Protein AF-A0A8T3KPJ9-F1 (afdb_monomer_lite)

Radius of gyration: 13.01 Å; chains: 1; bounding box: 32×25×31 Å

pLDDT: mean 85.98, std 10.77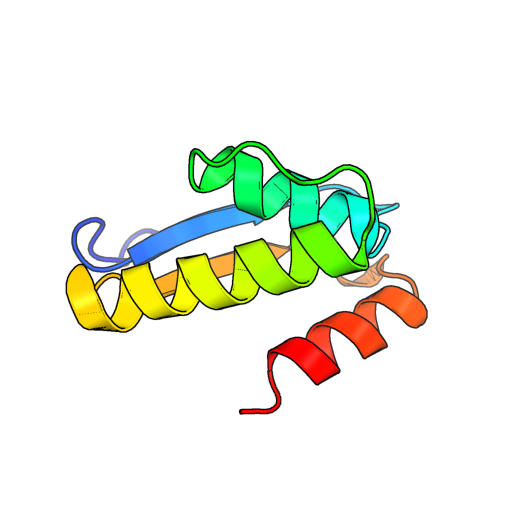, range [46.59, 94.25]

Structure (mmCIF, N/CA/C/O backbone):
data_AF-A0A8T3KPJ9-F1
#
_entry.id   AF-A0A8T3KPJ9-F1
#
loop_
_atom_site.group_PDB
_atom_site.id
_atom_site.type_symbol
_atom_site.label_atom_id
_atom_site.label_alt_id
_atom_site.label_comp_id
_atom_site.label_asym_id
_atom_site.label_entity_id
_atom_site.label_seq_id
_atom_site.pdbx_PDB_ins_code
_atom_site.Cartn_x
_atom_site.Cartn_y
_atom_site.Cartn_z
_atom_site.occupancy
_atom_site.B_iso_or_equiv
_atom_site.auth_seq_id
_atom_site.auth_comp_id
_atom_site.auth_asym_id
_atom_site.auth_atom_id
_atom_site.pdbx_PDB_model_num
ATOM 1 N N . MET A 1 1 ? -16.057 -10.643 -8.583 1.00 46.59 1 MET A N 1
ATOM 2 C CA . MET A 1 1 ? -15.891 -11.628 -7.495 1.00 46.59 1 MET A CA 1
ATOM 3 C C . MET A 1 1 ? -15.741 -10.878 -6.170 1.00 46.59 1 MET A C 1
ATOM 5 O O . MET A 1 1 ? -14.625 -10.560 -5.819 1.00 46.59 1 MET A O 1
ATOM 9 N N . THR A 1 2 ? -16.826 -10.523 -5.469 1.00 49.53 2 THR A N 1
ATOM 10 C CA . THR A 1 2 ? -16.758 -9.831 -4.147 1.00 49.53 2 THR A CA 1
ATOM 11 C C . THR A 1 2 ? -18.035 -9.997 -3.307 1.00 49.53 2 THR A C 1
ATOM 13 O O . THR A 1 2 ? -18.215 -9.308 -2.313 1.00 49.53 2 THR A O 1
ATOM 16 N N . ARG A 1 3 ? -18.945 -10.916 -3.669 1.00 50.06 3 ARG A N 1
ATOM 17 C CA . ARG A 1 3 ? -20.338 -10.953 -3.170 1.00 50.06 3 ARG A CA 1
ATOM 18 C C . ARG A 1 3 ? -20.530 -11.267 -1.666 1.00 50.06 3 ARG A C 1
ATOM 20 O O . ARG A 1 3 ? -21.658 -11.524 -1.278 1.00 50.06 3 ARG A O 1
ATOM 27 N N . ASN A 1 4 ? -19.484 -11.273 -0.836 1.00 56.97 4 ASN A N 1
ATOM 28 C CA . ASN A 1 4 ? -19.587 -11.624 0.590 1.00 56.97 4 ASN A CA 1
ATOM 29 C C . ASN A 1 4 ? -18.583 -10.916 1.525 1.00 56.97 4 ASN A C 1
ATOM 31 O O . ASN A 1 4 ? -18.372 -11.374 2.644 1.00 56.97 4 ASN A O 1
ATOM 35 N N . LEU A 1 5 ? -17.955 -9.815 1.102 1.00 60.94 5 LEU A N 1
ATOM 36 C CA . LEU A 1 5 ? -17.250 -8.954 2.057 1.00 60.94 5 LEU A CA 1
ATOM 37 C C . LEU A 1 5 ? -18.269 -7.979 2.644 1.00 60.94 5 LEU A C 1
ATOM 39 O O . LEU A 1 5 ? -18.855 -7.197 1.902 1.00 60.94 5 LEU A O 1
ATOM 43 N N . ASP A 1 6 ? -18.491 -8.042 3.956 1.00 69.81 6 ASP A N 1
ATOM 44 C CA . ASP A 1 6 ? -19.243 -7.003 4.660 1.00 69.81 6 ASP A CA 1
ATOM 45 C C . ASP A 1 6 ? -18.485 -5.678 4.491 1.00 69.81 6 ASP A C 1
ATOM 47 O O . ASP A 1 6 ? -17.366 -5.527 4.996 1.00 69.81 6 ASP A O 1
ATOM 51 N N . GLU A 1 7 ? -19.070 -4.750 3.731 1.00 64.50 7 GLU A N 1
ATOM 52 C CA . GLU A 1 7 ? -18.481 -3.447 3.397 1.00 64.50 7 GLU A CA 1
ATOM 53 C C . GLU A 1 7 ? -18.207 -2.603 4.648 1.00 64.50 7 GLU A C 1
ATOM 55 O O . GLU A 1 7 ? -17.324 -1.746 4.636 1.00 64.50 7 GLU A O 1
ATOM 60 N N . ASN A 1 8 ? -18.900 -2.884 5.758 1.00 69.00 8 ASN A N 1
ATOM 61 C CA . ASN A 1 8 ? -18.648 -2.219 7.034 1.00 69.00 8 ASN A CA 1
ATOM 62 C C . ASN A 1 8 ? -17.381 -2.728 7.734 1.00 69.00 8 ASN A C 1
ATOM 64 O O . ASN A 1 8 ? -16.856 -2.043 8.609 1.00 69.00 8 ASN A O 1
ATOM 68 N N . GLN A 1 9 ? -16.883 -3.910 7.363 1.00 80.12 9 GLN A N 1
ATOM 69 C CA . GLN A 1 9 ? -15.714 -4.541 7.985 1.00 80.12 9 GLN A CA 1
ATOM 70 C C . GLN A 1 9 ? -14.494 -4.577 7.0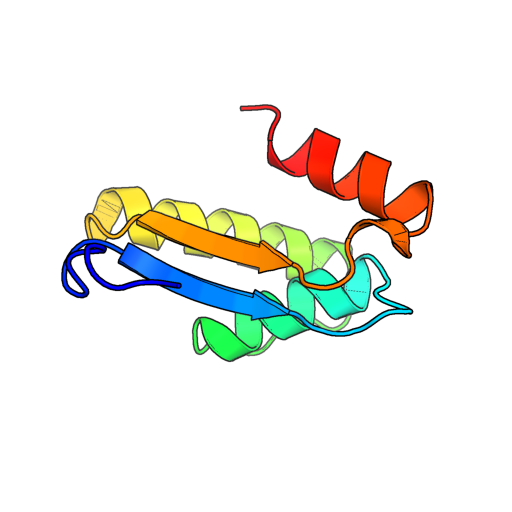66 1.00 80.12 9 GLN A C 1
ATOM 72 O O . GLN A 1 9 ? -13.381 -4.778 7.550 1.00 80.12 9 GLN A O 1
ATOM 77 N N . HIS A 1 10 ? -14.669 -4.380 5.757 1.00 85.06 10 HIS A N 1
ATOM 78 C CA . HIS A 1 10 ? -13.583 -4.505 4.789 1.00 85.06 10 HIS A CA 1
ATOM 79 C C . HIS A 1 10 ? -13.512 -3.315 3.843 1.00 85.06 10 HIS A C 1
ATOM 81 O O . HIS A 1 10 ? -14.490 -2.944 3.198 1.00 85.06 10 HIS A O 1
ATOM 87 N N . LYS A 1 11 ? -12.306 -2.763 3.694 1.00 88.94 11 LYS A N 1
ATOM 88 C CA . LYS A 1 11 ? -12.014 -1.750 2.678 1.00 88.94 11 LYS A CA 1
ATOM 89 C C . LYS A 1 11 ? -11.247 -2.405 1.539 1.00 88.94 11 LYS A C 1
ATOM 91 O O . LYS A 1 11 ? -10.076 -2.737 1.698 1.00 88.94 11 LYS A O 1
ATOM 96 N N . LEU A 1 12 ? -11.901 -2.585 0.396 1.00 90.44 12 LEU A N 1
ATOM 97 C CA . LEU A 1 12 ? -11.246 -3.112 -0.797 1.00 90.44 12 LEU A CA 1
ATOM 98 C C . LEU A 1 12 ? -10.368 -2.034 -1.446 1.00 90.44 12 LEU A C 1
ATOM 100 O O . LEU A 1 12 ? -10.828 -0.912 -1.663 1.00 90.44 12 LEU A O 1
ATOM 104 N N . LEU A 1 13 ? -9.127 -2.396 -1.758 1.00 91.75 13 LEU A N 1
ATOM 105 C CA . LEU A 1 13 ? -8.157 -1.591 -2.493 1.00 91.75 13 LEU A CA 1
ATOM 106 C C . LEU A 1 13 ? -7.768 -2.378 -3.748 1.00 91.75 13 LEU A C 1
ATOM 108 O O . LEU A 1 13 ? -7.324 -3.519 -3.636 1.00 91.75 13 LEU A O 1
ATOM 112 N N . TYR A 1 14 ? -7.970 -1.813 -4.934 1.00 91.62 14 TYR A N 1
ATOM 113 C CA . TYR A 1 14 ? -7.808 -2.526 -6.203 1.00 91.62 14 TYR A CA 1
ATOM 114 C C . TYR A 1 14 ? -6.691 -1.921 -7.047 1.00 91.62 14 TYR A C 1
ATOM 116 O O . TYR A 1 14 ? -6.669 -0.713 -7.265 1.00 91.62 14 TYR A O 1
ATOM 124 N N . ILE A 1 15 ? -5.782 -2.754 -7.550 1.00 91.00 15 ILE A N 1
ATOM 125 C CA . ILE A 1 15 ? -4.677 -2.338 -8.416 1.00 91.00 15 ILE A CA 1
ATOM 126 C C . ILE A 1 15 ? -4.663 -3.218 -9.667 1.00 91.00 15 ILE A C 1
ATOM 128 O O . ILE A 1 15 ? -4.663 -4.440 -9.554 1.00 91.00 15 ILE A O 1
ATOM 132 N N . SER A 1 16 ? -4.590 -2.599 -10.847 1.00 86.81 16 SER A N 1
ATOM 133 C CA . SER A 1 16 ? -4.521 -3.286 -12.150 1.00 86.81 16 SER A CA 1
ATOM 134 C C . SER A 1 16 ? -3.357 -2.813 -13.031 1.00 86.81 16 SER A C 1
ATOM 136 O O . SER A 1 16 ? -3.442 -2.867 -14.255 1.00 86.81 16 SER A O 1
ATOM 138 N N . ASP A 1 17 ? -2.288 -2.279 -12.434 1.00 82.44 17 ASP A N 1
ATOM 139 C CA . ASP A 1 17 ? -1.116 -1.797 -13.173 1.00 82.44 17 ASP A CA 1
ATOM 140 C C . ASP A 1 17 ? -0.086 -2.922 -13.361 1.00 82.44 17 ASP A C 1
ATOM 142 O O . ASP A 1 17 ? 0.500 -3.421 -12.400 1.00 82.44 17 ASP A O 1
ATOM 14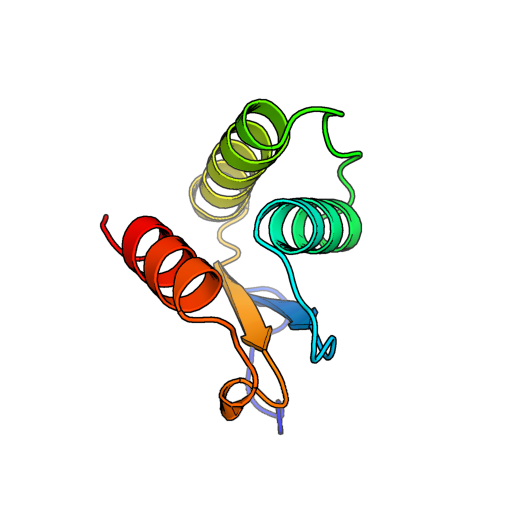6 N N . SER A 1 18 ? 0.173 -3.298 -14.614 1.00 70.88 18 SER A N 1
ATOM 147 C CA . SER A 1 18 ? 1.148 -4.330 -14.982 1.00 70.88 18 SER A CA 1
ATOM 148 C C . SER A 1 18 ? 2.612 -3.919 -14.769 1.00 70.88 18 SER A C 1
ATOM 150 O O . SER A 1 18 ? 3.486 -4.779 -14.729 1.00 70.88 18 SER A O 1
ATOM 152 N N . ASN A 1 19 ? 2.915 -2.620 -14.648 1.00 81.56 19 ASN A N 1
ATOM 153 C CA . ASN A 1 19 ? 4.269 -2.093 -14.420 1.00 81.56 19 ASN A CA 1
ATOM 154 C C . ASN A 1 19 ? 4.405 -1.438 -13.036 1.00 81.56 19 ASN A C 1
ATOM 156 O O . ASN A 1 19 ? 5.152 -0.473 -12.842 1.00 81.56 19 ASN A O 1
ATOM 160 N N . LEU A 1 20 ? 3.666 -1.975 -12.069 1.00 88.56 20 LEU A N 1
ATOM 161 C CA . LEU A 1 20 ? 3.602 -1.483 -10.705 1.00 88.56 20 LEU A CA 1
ATOM 162 C C . LEU A 1 20 ? 4.993 -1.460 -10.061 1.00 88.56 20 LEU A C 1
ATOM 164 O O . LEU A 1 20 ? 5.624 -2.495 -9.842 1.00 88.56 20 LEU A O 1
ATOM 168 N N . LYS A 1 21 ? 5.484 -0.262 -9.740 1.00 90.25 21 LYS A N 1
ATOM 169 C CA . LYS A 1 21 ? 6.722 -0.077 -8.968 1.00 90.25 21 LYS A CA 1
ATOM 170 C C . LYS A 1 21 ? 6.386 0.106 -7.489 1.00 90.25 21 LYS A C 1
ATOM 172 O O . LYS A 1 21 ? 5.343 0.681 -7.183 1.00 90.25 21 LYS A O 1
ATOM 177 N N . PRO A 1 22 ? 7.298 -0.229 -6.554 1.00 90.50 22 PRO A N 1
ATOM 178 C CA . PRO A 1 22 ? 7.036 -0.097 -5.116 1.00 90.50 22 PRO A CA 1
ATOM 179 C C . PRO A 1 22 ? 6.545 1.285 -4.687 1.00 90.50 22 PRO A C 1
ATOM 181 O O . PRO A 1 22 ? 5.671 1.405 -3.840 1.00 90.50 22 PRO A O 1
ATOM 184 N N . ARG A 1 23 ? 7.091 2.353 -5.277 1.00 89.94 23 ARG A N 1
ATOM 185 C CA . ARG A 1 23 ? 6.640 3.716 -4.976 1.00 89.94 23 ARG A CA 1
ATOM 186 C C . ARG A 1 23 ? 5.191 3.930 -5.402 1.00 89.94 23 ARG A C 1
ATOM 188 O O . ARG A 1 23 ? 4.418 4.486 -4.633 1.00 89.94 23 ARG A O 1
ATOM 195 N N . ASP A 1 24 ? 4.864 3.532 -6.621 1.00 90.62 24 ASP A N 1
ATOM 196 C CA . ASP A 1 24 ? 3.565 3.809 -7.221 1.00 90.62 24 ASP A CA 1
ATOM 197 C C . ASP A 1 24 ? 2.483 2.938 -6.552 1.00 90.62 24 ASP A C 1
ATOM 199 O O . ASP A 1 24 ? 1.403 3.439 -6.265 1.00 90.62 24 ASP A O 1
ATOM 203 N N . PHE A 1 25 ? 2.842 1.726 -6.108 1.00 92.44 25 PHE A N 1
ATOM 204 C CA . PHE A 1 25 ? 2.034 0.890 -5.212 1.00 92.44 25 PHE A CA 1
ATOM 205 C C . PHE A 1 25 ? 1.596 1.618 -3.933 1.00 92.44 25 PHE A C 1
ATOM 207 O O . PHE A 1 25 ? 0.402 1.734 -3.673 1.00 92.44 25 PHE A O 1
ATOM 214 N N . TYR A 1 26 ? 2.532 2.159 -3.140 1.00 93.38 26 TYR A N 1
ATOM 215 C CA . TYR A 1 26 ? 2.167 2.857 -1.897 1.00 93.38 26 TYR A CA 1
ATOM 216 C C . TYR A 1 26 ? 1.335 4.111 -2.153 1.00 93.38 26 TYR A C 1
ATOM 218 O O . TYR A 1 26 ? 0.437 4.425 -1.377 1.00 93.38 26 TYR A O 1
ATOM 226 N N . ARG A 1 27 ? 1.636 4.832 -3.237 1.00 93.12 27 ARG A N 1
ATOM 227 C CA . ARG A 1 27 ? 0.887 6.030 -3.618 1.00 93.12 27 ARG A CA 1
ATOM 228 C C . ARG A 1 27 ? -0.558 5.689 -3.953 1.00 93.12 27 ARG A C 1
ATOM 230 O O . ARG A 1 27 ? -1.449 6.338 -3.420 1.00 93.12 27 ARG A O 1
ATOM 237 N N . GLU A 1 28 ? -0.768 4.673 -4.780 1.00 93.06 28 GLU A N 1
ATOM 238 C CA . GLU A 1 28 ? -2.098 4.228 -5.192 1.00 93.06 28 GLU A CA 1
ATOM 239 C C . GLU A 1 28 ? -2.934 3.774 -3.990 1.00 93.06 28 GLU A C 1
ATOM 241 O O . GLU A 1 28 ? -4.065 4.222 -3.804 1.00 93.06 28 GLU A O 1
ATOM 246 N N . LEU A 1 29 ? -2.344 2.978 -3.092 1.00 93.50 29 LEU A N 1
ATOM 247 C CA . LEU A 1 29 ? -3.029 2.546 -1.874 1.00 93.50 29 LEU A CA 1
ATOM 248 C C . LEU A 1 29 ? -3.397 3.715 -0.957 1.00 93.50 29 LEU A C 1
ATOM 250 O O . LEU A 1 29 ? -4.504 3.753 -0.422 1.00 93.50 29 LEU A O 1
ATOM 254 N N . LEU A 1 30 ? -2.494 4.682 -0.782 1.00 94.25 30 LEU A N 1
ATOM 255 C CA . LEU A 1 30 ? -2.774 5.878 0.009 1.00 94.25 30 LEU A CA 1
ATOM 256 C C . LEU A 1 30 ? -3.902 6.706 -0.612 1.00 94.25 30 LEU A C 1
ATOM 258 O O . LEU A 1 30 ? -4.816 7.092 0.116 1.00 94.25 30 LEU A O 1
ATOM 262 N N . PHE A 1 31 ? -3.906 6.895 -1.936 1.00 93.31 31 PHE A N 1
ATOM 263 C CA . PHE A 1 31 ? -4.988 7.597 -2.628 1.00 93.31 31 PHE A CA 1
ATOM 264 C C . PHE A 1 31 ? -6.344 6.918 -2.410 1.00 93.31 31 PHE A C 1
ATOM 266 O O . PHE A 1 31 ? -7.307 7.588 -2.036 1.00 93.31 31 PHE A O 1
ATOM 273 N N . GLN A 1 32 ? -6.423 5.593 -2.554 1.00 93.06 32 GLN A N 1
ATOM 274 C CA . GLN A 1 32 ? -7.664 4.839 -2.336 1.00 93.06 32 GLN A CA 1
ATOM 275 C C . GLN A 1 32 ? -8.132 4.837 -0.870 1.00 93.06 32 GLN A C 1
ATOM 277 O O . GLN A 1 32 ? -9.330 4.710 -0.590 1.00 93.06 32 GLN A O 1
ATOM 282 N N . LEU A 1 33 ? -7.205 5.021 0.073 1.00 91.44 33 LEU A N 1
ATOM 283 C CA . LEU A 1 33 ? -7.494 5.213 1.496 1.00 91.44 33 LEU A CA 1
ATOM 284 C C . LEU A 1 33 ? -7.803 6.678 1.866 1.00 91.44 33 LEU A C 1
ATOM 286 O O . LEU A 1 33 ? -8.085 6.955 3.034 1.00 91.44 33 LEU A O 1
ATOM 290 N N . GLY A 1 34 ? -7.791 7.600 0.896 1.00 90.44 34 GLY A N 1
ATOM 291 C CA . GLY A 1 34 ? -8.094 9.022 1.086 1.00 90.44 34 GLY A CA 1
ATOM 292 C C . GLY A 1 34 ? -6.934 9.849 1.648 1.00 90.44 34 GLY A C 1
ATOM 293 O O . GLY A 1 34 ? -7.165 10.900 2.241 1.00 90.44 34 GLY A O 1
ATOM 294 N N . SER A 1 35 ? -5.695 9.377 1.498 1.00 91.50 35 SER A N 1
ATOM 295 C CA . SER A 1 35 ? -4.477 10.028 1.983 1.00 91.50 35 SER A CA 1
ATOM 296 C C . SER A 1 35 ? -3.587 10.489 0.826 1.00 91.50 35 SER A C 1
ATOM 298 O O . SER A 1 35 ? -3.364 9.760 -0.139 1.00 91.50 35 SER A O 1
ATOM 300 N N . SER A 1 36 ? -3.042 11.701 0.932 1.00 89.44 36 SER A N 1
ATOM 301 C CA . SER A 1 36 ? -2.068 12.220 -0.032 1.00 89.44 36 SER A CA 1
ATOM 302 C C . SER A 1 36 ? -0.675 11.661 0.276 1.00 89.44 36 SER A C 1
ATOM 304 O O . SER A 1 36 ? -0.145 11.929 1.359 1.00 89.44 36 SER A O 1
ATOM 306 N N . PRO A 1 37 ? -0.044 10.919 -0.650 1.00 88.06 37 PRO A N 1
ATOM 307 C CA . PRO A 1 37 ? 1.224 10.267 -0.371 1.00 88.06 37 PRO A CA 1
ATOM 308 C C . PRO A 1 37 ? 2.404 11.241 -0.342 1.00 88.06 37 PRO A 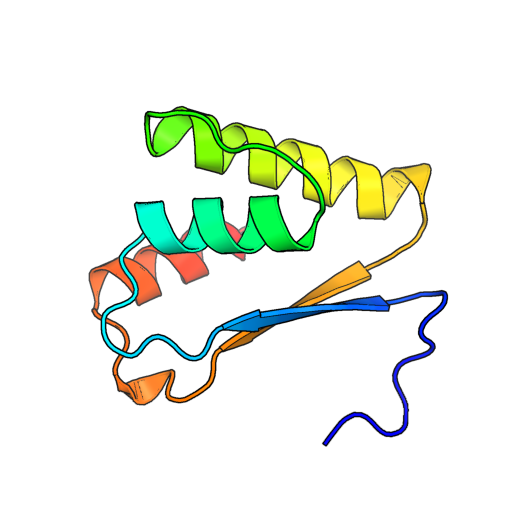C 1
ATOM 310 O O . PRO A 1 37 ? 2.474 12.194 -1.121 1.00 88.06 37 PRO A O 1
ATOM 313 N N . GLY A 1 38 ? 3.382 10.945 0.515 1.00 84.19 38 GLY A N 1
ATOM 314 C CA . GLY A 1 38 ? 4.681 11.610 0.524 1.00 84.19 38 GLY A CA 1
ATOM 315 C C . GLY A 1 38 ? 5.453 11.429 -0.790 1.00 84.19 38 GLY A C 1
ATOM 316 O O . GLY A 1 38 ? 5.250 10.472 -1.541 1.00 84.19 38 GLY A O 1
ATOM 317 N N . TYR A 1 39 ? 6.373 12.357 -1.071 1.00 83.31 39 TYR A N 1
ATOM 318 C CA . TYR A 1 39 ? 7.153 12.357 -2.314 1.00 83.31 39 TYR A CA 1
ATOM 319 C C . TYR A 1 39 ? 8.133 11.175 -2.399 1.00 83.31 39 TYR A C 1
ATOM 321 O O . TYR A 1 39 ? 8.299 10.561 -3.459 1.00 83.31 39 TYR A O 1
ATOM 329 N N . LEU A 1 40 ? 8.778 10.833 -1.280 1.00 89.94 40 LEU A N 1
ATOM 330 C CA . LEU A 1 40 ? 9.716 9.718 -1.207 1.00 89.94 40 LEU A CA 1
ATOM 331 C C . LEU A 1 40 ? 8.982 8.406 -0.924 1.00 89.94 40 LEU A C 1
ATOM 333 O O . LEU A 1 40 ? 8.049 8.341 -0.126 1.00 89.94 40 LEU A O 1
ATOM 337 N N . ARG A 1 41 ? 9.483 7.311 -1.509 1.00 89.00 41 ARG A N 1
ATOM 338 C CA . ARG A 1 41 ? 8.960 5.953 -1.270 1.00 89.00 41 ARG A CA 1
ATOM 339 C C . ARG A 1 41 ? 8.931 5.596 0.219 1.00 89.00 41 ARG A C 1
ATOM 341 O O . ARG A 1 41 ? 8.001 4.938 0.666 1.00 89.00 41 ARG A O 1
ATOM 348 N N . ILE A 1 42 ? 9.968 5.984 0.965 1.00 90.06 42 ILE A N 1
ATOM 349 C CA . ILE A 1 42 ? 10.095 5.662 2.395 1.00 90.06 42 ILE A CA 1
ATOM 350 C C . ILE A 1 42 ? 8.976 6.334 3.193 1.00 90.06 42 ILE A C 1
ATOM 352 O O . ILE A 1 42 ? 8.386 5.693 4.061 1.00 90.06 42 ILE A O 1
ATOM 356 N N . ASP A 1 43 ? 8.646 7.581 2.857 1.00 91.94 43 ASP A N 1
ATOM 357 C CA . ASP A 1 43 ? 7.582 8.328 3.524 1.00 91.94 43 ASP A CA 1
ATOM 358 C C . ASP A 1 43 ? 6.215 7.728 3.199 1.00 91.94 43 ASP A C 1
ATOM 360 O O . ASP A 1 43 ? 5.452 7.434 4.114 1.00 91.94 43 ASP A O 1
ATOM 364 N N . ALA A 1 44 ? 5.947 7.433 1.921 1.00 92.50 44 ALA A N 1
ATOM 365 C CA . ALA A 1 44 ? 4.707 6.781 1.502 1.00 92.50 44 ALA A CA 1
ATOM 366 C C . ALA A 1 44 ? 4.522 5.406 2.173 1.00 92.50 44 ALA A C 1
ATOM 368 O O . ALA A 1 44 ? 3.445 5.096 2.674 1.00 92.50 44 ALA A O 1
ATOM 369 N N . LYS A 1 45 ? 5.584 4.596 2.273 1.00 91.62 45 LYS A N 1
ATOM 370 C CA . LYS A 1 45 ? 5.540 3.308 2.984 1.00 91.62 45 LYS A CA 1
ATOM 371 C C . LYS A 1 45 ? 5.209 3.481 4.468 1.00 91.62 45 LYS A C 1
ATOM 373 O O . LYS A 1 45 ? 4.378 2.753 5.005 1.00 91.62 45 LYS A O 1
ATOM 378 N N . ARG A 1 46 ? 5.853 4.440 5.142 1.00 91.56 46 ARG A N 1
ATOM 379 C CA . ARG A 1 46 ? 5.596 4.730 6.563 1.00 91.56 46 ARG A CA 1
ATOM 380 C C . ARG A 1 46 ? 4.161 5.197 6.789 1.00 91.56 46 ARG A C 1
ATOM 382 O O . ARG A 1 46 ? 3.503 4.681 7.686 1.00 91.56 46 ARG A O 1
ATOM 389 N N . GLN A 1 47 ? 3.678 6.111 5.949 1.00 93.62 47 GLN A N 1
ATOM 390 C CA . GLN A 1 47 ? 2.300 6.598 5.985 1.00 93.62 47 GLN A CA 1
ATOM 391 C C . GLN A 1 47 ? 1.299 5.465 5.770 1.00 93.62 47 GLN A C 1
ATOM 393 O O . GLN A 1 47 ? 0.331 5.361 6.517 1.00 93.62 47 GLN A O 1
ATOM 398 N N . PHE A 1 48 ? 1.552 4.593 4.791 1.00 93.12 48 PHE A N 1
ATOM 399 C CA . PHE A 1 48 ? 0.699 3.442 4.525 1.00 93.12 48 PHE A CA 1
ATOM 400 C C . PHE A 1 48 ? 0.602 2.534 5.753 1.00 93.12 48 PHE A C 1
ATOM 402 O O . PHE A 1 48 ? -0.499 2.256 6.215 1.00 93.12 48 PHE A O 1
ATOM 409 N N . ASN A 1 49 ? 1.737 2.153 6.347 1.00 91.31 49 ASN A N 1
ATOM 410 C CA . ASN A 1 49 ? 1.748 1.297 7.535 1.0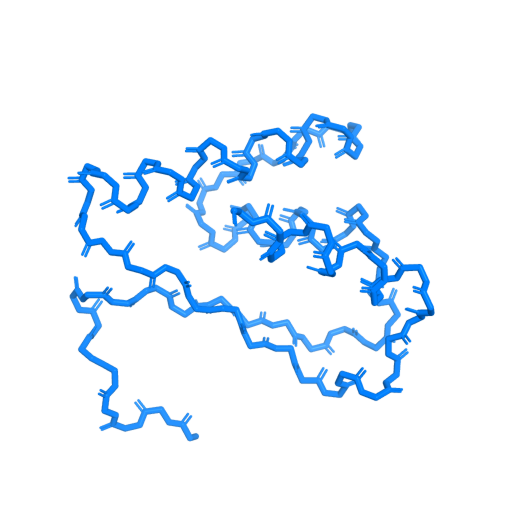0 91.31 49 ASN A CA 1
ATOM 411 C C . ASN A 1 49 ? 0.977 1.918 8.711 1.00 91.31 49 ASN A C 1
ATOM 413 O O . ASN A 1 49 ? 0.186 1.232 9.353 1.00 91.31 49 ASN A O 1
ATOM 417 N N . GLN A 1 50 ? 1.171 3.214 8.976 1.00 92.31 50 GLN A N 1
ATOM 418 C CA . GLN A 1 50 ? 0.434 3.921 10.029 1.00 92.31 50 GLN A CA 1
ATOM 419 C C . GLN A 1 50 ? -1.074 3.936 9.758 1.00 92.31 50 GLN A C 1
ATOM 421 O O . GLN A 1 50 ? -1.870 3.694 10.662 1.00 92.31 50 GLN A O 1
ATOM 426 N N . LEU A 1 51 ? -1.469 4.180 8.508 1.00 92.69 51 LEU A N 1
ATOM 427 C CA . LEU A 1 51 ? -2.872 4.247 8.127 1.00 92.69 51 LEU A CA 1
ATOM 428 C C . LEU A 1 51 ? -3.558 2.880 8.227 1.00 92.69 51 LEU A C 1
ATOM 430 O O . LEU A 1 51 ? -4.685 2.805 8.705 1.00 92.69 51 LEU A O 1
ATOM 434 N N . ILE A 1 52 ? -2.882 1.798 7.831 1.00 90.19 52 ILE A N 1
ATOM 435 C CA . ILE A 1 52 ? -3.407 0.433 7.969 1.00 90.19 52 ILE A CA 1
ATOM 436 C C . ILE A 1 52 ? -3.628 0.072 9.442 1.00 90.19 52 ILE A C 1
ATOM 438 O O . ILE A 1 52 ? -4.689 -0.455 9.780 1.00 90.19 52 ILE A O 1
ATOM 442 N N . LEU A 1 53 ? -2.675 0.403 10.321 1.00 90.19 53 LEU A N 1
ATOM 443 C CA . LEU A 1 53 ? -2.824 0.193 11.765 1.00 90.19 53 LEU A CA 1
ATOM 444 C C . LEU A 1 53 ? -4.023 0.972 12.321 1.00 90.19 53 LEU A C 1
ATOM 446 O O . LEU A 1 53 ? -4.842 0.405 13.038 1.00 90.19 53 LEU A O 1
ATOM 450 N N . ASP A 1 54 ? -4.204 2.230 11.914 1.00 92.19 54 ASP A N 1
ATOM 451 C CA . ASP A 1 54 ? -5.363 3.036 12.310 1.00 92.19 54 ASP A CA 1
ATOM 452 C C . ASP A 1 54 ? -6.699 2.437 11.833 1.00 92.19 54 ASP A C 1
ATOM 454 O O . ASP A 1 54 ? -7.687 2.443 12.575 1.00 92.19 54 ASP A O 1
ATOM 458 N N . TYR A 1 55 ? -6.750 1.909 10.607 1.00 90.00 55 TYR A N 1
ATOM 459 C CA . TYR A 1 55 ? -7.931 1.211 10.089 1.00 90.00 55 TYR A CA 1
ATOM 460 C C . TYR A 1 55 ? -8.261 -0.032 10.929 1.00 90.00 55 TYR A C 1
ATOM 462 O O . TYR A 1 55 ? -9.421 -0.228 11.305 1.00 90.00 55 TYR A O 1
ATOM 470 N N . PHE A 1 56 ? -7.248 -0.820 11.284 1.00 87.88 56 PHE A N 1
ATOM 471 C CA . PHE A 1 56 ? -7.426 -2.045 12.056 1.00 87.88 56 PHE A CA 1
ATOM 472 C C . PHE A 1 56 ? -7.806 -1.771 13.520 1.00 87.88 56 PHE A C 1
ATOM 474 O O . PHE A 1 56 ? -8.816 -2.281 14.009 1.00 87.88 56 PHE A O 1
ATOM 481 N N . GLU A 1 57 ? -7.040 -0.929 14.217 1.00 89.75 57 GLU A N 1
ATOM 482 C CA . GLU A 1 57 ? -7.193 -0.699 15.657 1.00 89.75 57 GLU A CA 1
ATOM 483 C C . GLU A 1 57 ? -8.383 0.205 15.988 1.00 89.75 57 GLU A C 1
ATOM 485 O O . GLU A 1 57 ? -9.163 -0.098 16.894 1.00 89.75 57 GLU A O 1
ATOM 490 N N . LYS A 1 58 ? -8.541 1.315 15.254 1.00 89.50 58 LYS A N 1
ATOM 491 C CA . LYS A 1 58 ? -9.542 2.344 15.578 1.00 89.50 58 LYS A CA 1
ATOM 492 C C . LYS A 1 58 ? -10.856 2.112 14.853 1.00 89.50 58 LYS A C 1
ATOM 494 O O . LYS A 1 58 ? -11.916 2.285 15.447 1.00 89.50 58 LYS A O 1
ATOM 499 N N . ARG A 1 59 ? -10.800 1.752 13.566 1.00 86.31 59 ARG A N 1
ATOM 500 C CA . ARG A 1 59 ? -12.005 1.628 12.726 1.00 86.31 59 ARG A CA 1
ATOM 501 C C . ARG A 1 59 ? -12.577 0.216 12.693 1.00 86.31 59 ARG A C 1
ATOM 503 O O . ARG A 1 59 ? -13.720 0.070 12.281 1.00 86.31 59 ARG A O 1
ATOM 510 N N . ARG A 1 60 ? -11.814 -0.796 13.132 1.00 89.12 60 ARG A N 1
ATOM 511 C CA . ARG A 1 60 ? -12.171 -2.223 13.011 1.00 89.12 60 ARG A CA 1
ATOM 512 C C . ARG A 1 60 ? -12.473 -2.627 11.561 1.00 89.12 60 ARG A C 1
ATOM 514 O O . ARG A 1 60 ? -13.277 -3.519 11.317 1.00 89.12 60 ARG A O 1
ATOM 521 N N . ILE A 1 61 ? -11.815 -1.962 10.611 1.00 88.94 61 ILE A N 1
ATOM 522 C CA . ILE A 1 61 ? -11.927 -2.237 9.179 1.00 88.94 61 ILE A CA 1
ATOM 523 C C . ILE A 1 61 ? -10.628 -2.892 8.730 1.00 88.94 61 ILE A C 1
ATOM 525 O O . ILE A 1 61 ? -9.551 -2.343 8.955 1.00 88.94 61 ILE A O 1
ATOM 529 N N . THR A 1 62 ? -10.733 -4.029 8.052 1.00 88.50 62 THR A N 1
ATOM 530 C CA . THR A 1 62 ? -9.599 -4.750 7.471 1.00 88.50 62 THR A CA 1
ATOM 531 C C . THR A 1 62 ? -9.424 -4.346 6.007 1.00 88.50 62 THR A C 1
ATOM 533 O O . THR A 1 62 ? -10.299 -4.624 5.181 1.00 88.50 62 THR A O 1
ATOM 536 N N . PRO A 1 63 ? -8.319 -3.680 5.639 1.00 88.94 63 PRO A N 1
ATOM 537 C CA . PRO A 1 63 ? -8.038 -3.367 4.246 1.00 88.94 63 PRO A CA 1
ATOM 538 C C . PRO A 1 63 ? -7.659 -4.637 3.477 1.00 88.94 63 PRO A C 1
ATOM 540 O O . PRO A 1 63 ? -6.827 -5.420 3.931 1.00 88.94 63 PRO A O 1
ATOM 543 N N . VAL A 1 64 ? -8.255 -4.836 2.304 1.00 90.44 64 VAL A N 1
ATOM 544 C CA . VAL A 1 64 ? -7.999 -5.984 1.426 1.00 90.44 64 VAL A CA 1
ATOM 545 C C . VAL A 1 64 ? -7.464 -5.461 0.104 1.00 90.44 64 VAL A C 1
ATOM 547 O O . VAL A 1 64 ? -8.185 -4.784 -0.625 1.00 90.44 64 VAL A O 1
ATOM 550 N N . VAL A 1 65 ? -6.205 -5.771 -0.205 1.00 91.12 65 VAL A N 1
ATOM 551 C CA . VAL A 1 65 ? -5.564 -5.370 -1.464 1.00 91.12 65 VAL A CA 1
ATOM 552 C C . VAL A 1 65 ? -5.731 -6.479 -2.497 1.00 91.12 65 VAL A C 1
ATOM 554 O O . VAL A 1 65 ? -5.285 -7.604 -2.281 1.00 91.12 65 VAL A O 1
ATOM 557 N N . VAL A 1 66 ? -6.348 -6.153 -3.629 1.00 91.88 66 VAL A N 1
ATOM 558 C CA . VAL A 1 66 ? -6.473 -7.029 -4.795 1.00 91.88 66 VAL A CA 1
ATOM 559 C C . VAL A 1 66 ? -5.572 -6.490 -5.892 1.00 91.88 66 VAL A C 1
ATOM 561 O O . VAL A 1 66 ? -5.735 -5.350 -6.325 1.00 91.88 66 VAL A O 1
ATOM 564 N N . ILE A 1 67 ? -4.620 -7.313 -6.325 1.00 90.94 67 ILE A N 1
ATOM 565 C CA . ILE A 1 67 ? -3.725 -7.005 -7.438 1.00 90.94 67 ILE A CA 1
ATOM 566 C C . ILE A 1 67 ? -4.124 -7.905 -8.599 1.00 90.94 67 ILE A C 1
ATOM 568 O O . ILE A 1 67 ? -3.944 -9.123 -8.526 1.00 90.94 67 ILE A O 1
ATOM 572 N N . ASP A 1 68 ? -4.681 -7.303 -9.641 1.00 89.38 68 ASP A N 1
ATOM 573 C CA . ASP A 1 68 ? -4.931 -7.989 -10.901 1.00 89.38 68 ASP A CA 1
ATOM 574 C C . ASP A 1 68 ? -3.626 -8.141 -11.691 1.00 89.38 68 ASP A C 1
ATOM 576 O O . ASP A 1 68 ? -2.680 -7.373 -11.510 1.00 89.38 68 ASP A O 1
ATOM 580 N N . GLU A 1 69 ? -3.551 -9.172 -12.528 1.00 88.50 69 GLU A N 1
ATOM 581 C CA . GLU A 1 69 ? -2.357 -9.511 -13.309 1.00 88.50 69 GLU A CA 1
ATOM 582 C C . GLU A 1 69 ? -1.062 -9.606 -12.482 1.00 88.50 69 GLU A C 1
ATOM 584 O O . GLU A 1 69 ? 0.037 -9.290 -12.944 1.00 88.50 69 GLU A O 1
ATOM 589 N N . ALA A 1 70 ? -1.168 -10.116 -11.248 1.00 89.25 70 ALA A N 1
ATOM 590 C CA . ALA A 1 70 ? -0.044 -10.244 -10.315 1.00 89.25 70 ALA A CA 1
ATOM 591 C C . ALA A 1 70 ? 1.143 -11.065 -10.866 1.00 89.25 70 ALA A C 1
ATOM 593 O O . ALA A 1 70 ? 2.267 -10.948 -10.377 1.00 89.25 70 ALA 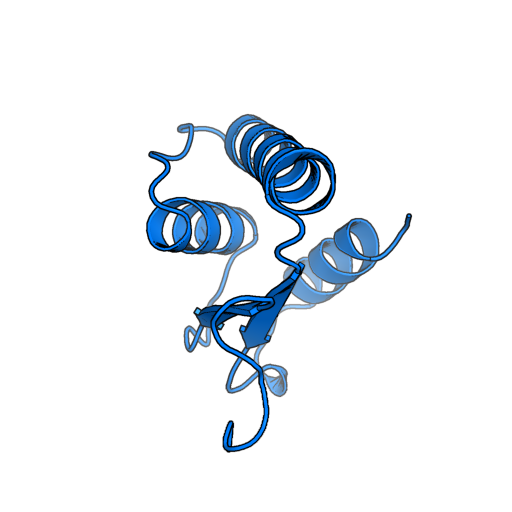A O 1
ATOM 594 N N . HIS A 1 71 ? 0.914 -11.877 -11.900 1.00 89.88 71 HIS A N 1
ATOM 595 C CA . HIS A 1 71 ? 1.953 -12.626 -12.602 1.00 89.88 71 HIS A CA 1
ATOM 596 C C . HIS A 1 71 ? 2.943 -11.725 -13.373 1.00 89.88 71 HIS A C 1
ATOM 598 O O . HIS A 1 71 ? 4.046 -12.169 -13.684 1.00 89.88 71 HIS A O 1
ATOM 604 N N . LEU A 1 72 ? 2.578 -10.468 -13.652 1.00 91.12 72 LEU A N 1
ATOM 605 C CA . LEU A 1 72 ? 3.428 -9.462 -14.302 1.00 91.12 72 LEU A CA 1
ATOM 606 C C . LEU A 1 72 ? 4.287 -8.668 -13.308 1.00 91.12 72 LEU A C 1
ATOM 608 O O . LEU A 1 72 ? 5.129 -7.865 -13.716 1.00 91.12 72 LEU A O 1
ATOM 612 N N . LEU A 1 73 ? 4.105 -8.879 -12.000 1.00 90.81 73 LEU A N 1
ATOM 613 C CA . LEU A 1 73 ? 4.861 -8.156 -10.985 1.00 90.81 73 LEU A CA 1
ATOM 614 C C . LEU A 1 73 ? 6.356 -8.452 -11.094 1.00 90.81 73 LEU A C 1
ATOM 616 O O . LEU A 1 73 ? 6.807 -9.598 -11.115 1.00 90.81 73 LEU A O 1
ATOM 620 N N . SER A 1 74 ? 7.147 -7.380 -11.075 1.00 91.69 74 SER A N 1
ATOM 621 C CA . SER A 1 74 ? 8.599 -7.500 -11.002 1.00 91.69 74 SER A CA 1
ATOM 622 C C . SER A 1 74 ? 9.035 -8.235 -9.730 1.00 91.69 74 SER A C 1
ATOM 624 O O . SER A 1 74 ? 8.389 -8.151 -8.680 1.00 91.69 74 SER A O 1
ATOM 626 N N . HIS A 1 75 ? 10.208 -8.873 -9.776 1.00 92.06 75 HIS A N 1
ATOM 627 C CA . HIS A 1 75 ? 10.810 -9.486 -8.589 1.00 92.06 75 HIS A CA 1
ATOM 628 C C . HIS A 1 75 ? 10.904 -8.498 -7.414 1.00 92.06 75 HIS A C 1
ATOM 630 O O . HIS A 1 75 ? 10.637 -8.860 -6.271 1.00 92.06 75 HIS A O 1
ATOM 636 N N . GLN A 1 76 ? 11.219 -7.230 -7.695 1.00 91.88 76 GLN A N 1
ATOM 637 C CA . GLN A 1 76 ? 11.280 -6.179 -6.683 1.00 91.88 76 GLN A CA 1
ATOM 638 C C . GLN A 1 76 ? 9.929 -5.965 -5.982 1.00 91.88 76 GLN A C 1
ATOM 640 O O . GLN A 1 76 ? 9.906 -5.821 -4.761 1.00 91.88 76 GLN A O 1
ATOM 645 N N . MET A 1 77 ? 8.815 -5.969 -6.722 1.00 91.38 77 MET A N 1
ATOM 646 C CA . MET A 1 77 ? 7.481 -5.864 -6.121 1.00 91.38 77 MET A CA 1
ATOM 647 C C . MET A 1 77 ? 7.129 -7.078 -5.275 1.00 91.38 77 MET A C 1
ATOM 649 O O . MET A 1 77 ? 6.600 -6.913 -4.182 1.00 91.38 77 MET A O 1
ATOM 653 N N . LEU A 1 78 ? 7.467 -8.284 -5.734 1.00 90.94 78 LEU A N 1
ATOM 654 C CA . LEU A 1 78 ? 7.237 -9.501 -4.953 1.00 90.94 78 LEU A CA 1
ATOM 655 C C . LEU A 1 78 ? 8.006 -9.468 -3.623 1.00 90.94 78 LEU A C 1
ATOM 657 O O . LEU A 1 78 ? 7.459 -9.835 -2.584 1.00 90.94 78 LEU A O 1
ATOM 661 N N . GLN A 1 79 ? 9.254 -8.982 -3.629 1.00 91.81 79 GLN A N 1
ATOM 662 C CA . GLN A 1 79 ? 10.018 -8.766 -2.396 1.00 91.81 79 GLN A CA 1
ATOM 663 C C . GLN A 1 79 ? 9.343 -7.727 -1.490 1.00 91.81 79 GLN A C 1
ATOM 665 O O . GLN A 1 79 ? 9.250 -7.946 -0.284 1.00 91.81 79 GLN A O 1
ATOM 670 N N . GLU A 1 80 ? 8.851 -6.622 -2.055 1.00 90.56 80 GLU A N 1
ATOM 671 C CA . GLU A 1 80 ? 8.173 -5.572 -1.291 1.00 90.56 80 GLU A CA 1
ATOM 672 C C . GLU A 1 80 ? 6.883 -6.084 -0.630 1.00 90.56 80 GLU A C 1
ATOM 674 O O . GLU A 1 80 ? 6.693 -5.866 0.565 1.00 90.56 80 GLU A O 1
ATOM 679 N N . ILE A 1 81 ? 6.047 -6.828 -1.365 1.00 89.12 81 ILE A N 1
ATOM 680 C CA . ILE A 1 81 ? 4.833 -7.470 -0.834 1.00 89.12 81 ILE A CA 1
ATOM 681 C C . ILE A 1 81 ? 5.195 -8.433 0.295 1.00 89.12 81 ILE A C 1
ATOM 683 O O . ILE A 1 81 ? 4.576 -8.392 1.356 1.00 89.12 81 ILE A O 1
ATOM 687 N N . ARG A 1 82 ? 6.242 -9.248 0.117 1.00 88.06 82 ARG A N 1
ATOM 688 C CA . ARG A 1 82 ? 6.705 -10.163 1.167 1.00 88.06 82 ARG A CA 1
ATOM 689 C C . ARG A 1 82 ? 7.069 -9.414 2.450 1.00 88.06 82 ARG A C 1
ATOM 691 O O . ARG A 1 82 ? 6.701 -9.865 3.529 1.00 88.06 82 ARG A O 1
ATOM 698 N N . PHE A 1 83 ? 7.766 -8.281 2.343 1.00 85.19 83 PHE A N 1
ATOM 699 C CA . PHE A 1 83 ? 8.099 -7.451 3.506 1.00 85.19 83 PHE A CA 1
ATOM 700 C C . PHE A 1 83 ? 6.871 -6.810 4.151 1.00 85.19 83 PHE A C 1
ATOM 702 O O . PHE A 1 83 ? 6.886 -6.578 5.353 1.00 85.19 83 PHE A O 1
ATOM 709 N N . LEU A 1 84 ? 5.824 -6.517 3.379 1.00 82.12 84 LEU A N 1
ATOM 710 C CA . LEU A 1 84 ? 4.572 -6.005 3.928 1.00 82.12 84 LEU A CA 1
ATOM 711 C C . LEU A 1 84 ? 3.800 -7.064 4.698 1.00 82.12 84 LEU A C 1
ATOM 713 O O . LEU A 1 84 ? 3.152 -6.710 5.660 1.00 82.12 84 LEU A O 1
ATOM 717 N N . THR A 1 85 ? 3.872 -8.335 4.308 1.00 74.88 85 THR A N 1
ATOM 718 C CA . THR A 1 85 ? 3.179 -9.435 5.001 1.00 74.88 85 THR A CA 1
ATOM 719 C C . THR A 1 85 ? 3.961 -10.025 6.177 1.00 74.88 85 THR A C 1
ATOM 721 O O . THR A 1 85 ? 3.474 -10.938 6.837 1.00 74.88 85 THR A O 1
ATOM 724 N N . GLN A 1 86 ? 5.188 -9.556 6.413 1.00 68.69 86 GLN A N 1
ATOM 725 C CA . GLN A 1 86 ? 5.997 -9.949 7.565 1.00 68.69 86 GLN A CA 1
ATOM 726 C C . GLN A 1 86 ? 5.590 -9.091 8.768 1.00 68.69 86 GLN A C 1
ATOM 728 O O . GLN A 1 86 ? 6.150 -8.016 8.984 1.00 68.69 86 GLN A O 1
ATOM 733 N N . PHE A 1 87 ? 4.596 -9.573 9.511 1.00 54.69 87 PHE A N 1
ATOM 734 C CA . PHE A 1 87 ? 4.178 -9.059 10.815 1.00 54.69 87 PHE A CA 1
ATOM 735 C C . PHE A 1 87 ? 4.467 -10.102 11.893 1.00 54.69 87 PHE A C 1
ATOM 737 O O . PHE A 1 87 ? 4.310 -11.307 11.585 1.00 54.69 87 PHE A O 1
#

Sequence (87 aa):
MTRNLDENQHKLLYISDSNLKPRDFYRELLFQLGSSPGYLRIDAKRQFNQLILDYFEKRRITPVVVIDEAHLLSHQMLQEIRFLTQF

Foldseek 3Di:
DPVDDPVQAEQEQEAEDLADDLQVVLQSQCVSLVHHADPDSVRSVVVSVVSQCCCCPPSNHHYDYDYPPCVSDDPNVVVVVVVVPPD

Secondary structure (DSSP, 8-state):
--TT--TTTEEEEEE--TT--HHHHHHHHHHHTT-PPPSSHHHHHHHHHHHHHHHHHTT--EEEEEETTGGG--HHHHHHHHHHS--